Protein AF-A0AAP3EM53-F1 (afdb_monomer_lite)

Sequence (176 aa):
KQKIKAVEPVRSARSPELLLQYRKVMKTVIQGEARLARLGDANPNALKEHKLLQNAKAKKDSLSEWSRRIYEGARYLDKLGRNVVSAQRELRELQEQRNALNGIRGLFRGADKREIDARILEQKSVLETAEHERNEFRNKLQQAESEWDKENAAFKRTEGYKYVGDLDRYREREIL

pLDDT: mean 83.64, std 15.74, range [37.81, 98.12]

Radius of gyration: 31.47 Å; chains: 1; bounding box: 82×50×80 Å

Secondary structure (DSSP, 8-state):
---PPPPPP------HHHHHHHHHHHHHHHHHHHHHHHHHHH-HHHHHHHHHHHHHHHHHHHHHHHHHHHHHHHHHHHHHHHHHHHHHHHHHHHHHHHHHHHHSTTTS-HHHHHHHHHHHHHHHHHHHHHHHHHHHHHHHHHHHHHHHHHHHHHHHTSGGGGGHHHHHHHHHTT--

Foldseek 3Di:
DDDDDDDDPPPPCPDPVNVVVVVVVVVVVVVVVVVLVVCCVVPVVVSVLVVLQVVLVVLVVVLVVLVVVLVVLVVVLVVLVVQLVVLVVVLVVLVVVLVVVVVDPPDDDPVVNVVSVVVNVVSVVSNVVSVVVSVVSVVVSVVSVVVSVVSVVVSCPDPSVVCVVVVVVVVVVVVD

Structure (mmCIF, N/CA/C/O backbone):
data_AF-A0AAP3EM53-F1
#
_entry.id   AF-A0AAP3EM53-F1
#
loop_
_atom_site.group_PDB
_atom_site.id
_atom_site.type_symbol
_atom_site.label_atom_id
_atom_site.label_alt_id
_atom_site.label_comp_id
_atom_site.label_asym_id
_atom_site.label_entity_id
_atom_site.label_seq_id
_atom_site.pdbx_PDB_ins_code
_atom_site.Cartn_x
_atom_site.Cartn_y
_atom_site.Cartn_z
_atom_site.occupancy
_atom_site.B_iso_or_equiv
_atom_site.auth_seq_id
_atom_site.auth_comp_id
_atom_site.auth_asym_id
_atom_site.auth_atom_id
_atom_site.pdbx_PDB_model_num
ATOM 1 N N . LYS A 1 1 ? 52.070 -37.495 23.012 1.00 46.66 1 LYS A N 1
ATOM 2 C CA . LYS A 1 1 ? 51.927 -37.121 21.580 1.00 46.66 1 LYS A CA 1
ATOM 3 C C . LYS A 1 1 ? 50.454 -37.263 21.192 1.00 46.66 1 LYS A C 1
ATOM 5 O O . LYS A 1 1 ? 50.002 -38.382 20.993 1.00 46.66 1 LYS A O 1
ATOM 10 N N . GLN A 1 2 ? 49.687 -36.170 21.198 1.00 43.75 2 GLN A N 1
ATOM 11 C CA . GLN A 1 2 ? 48.284 -36.177 20.761 1.00 43.75 2 GLN A CA 1
ATOM 12 C C . GLN A 1 2 ? 48.233 -36.253 19.227 1.00 43.75 2 GLN A C 1
ATOM 14 O O . GLN A 1 2 ? 48.903 -35.478 18.548 1.00 43.75 2 GLN A O 1
ATOM 19 N N . LYS A 1 3 ? 47.482 -37.220 18.685 1.00 46.81 3 LYS A N 1
ATOM 20 C CA . LYS A 1 3 ? 47.214 -37.344 17.245 1.00 46.81 3 LYS A CA 1
ATOM 21 C C . LYS A 1 3 ? 46.155 -36.309 16.861 1.00 46.81 3 LYS A C 1
ATOM 23 O O . LYS A 1 3 ? 45.005 -36.434 17.273 1.00 46.81 3 LYS A O 1
ATOM 28 N N . ILE A 1 4 ? 46.543 -35.308 16.077 1.00 50.72 4 ILE A N 1
ATOM 29 C CA . ILE A 1 4 ? 45.610 -34.374 15.439 1.00 50.72 4 ILE A CA 1
ATOM 30 C C . ILE A 1 4 ? 44.822 -35.177 14.393 1.00 50.72 4 ILE A C 1
ATOM 32 O O . ILE A 1 4 ? 45.413 -35.726 13.462 1.00 50.72 4 ILE A O 1
ATOM 36 N N . LYS A 1 5 ? 43.501 -35.307 14.574 1.00 51.69 5 LYS A N 1
ATOM 37 C CA . LYS A 1 5 ? 42.604 -35.848 13.542 1.00 51.69 5 LYS A CA 1
ATOM 38 C C . LYS A 1 5 ? 42.607 -34.881 12.359 1.00 51.69 5 LYS A C 1
ATOM 40 O O . LYS A 1 5 ? 42.403 -33.685 12.550 1.00 51.69 5 LYS A O 1
ATOM 45 N N . ALA A 1 6 ? 42.840 -35.405 11.158 1.00 51.66 6 ALA A N 1
ATOM 46 C CA . ALA A 1 6 ? 42.697 -34.647 9.926 1.00 51.66 6 ALA A CA 1
ATOM 47 C C . ALA A 1 6 ? 41.258 -34.120 9.830 1.00 51.66 6 ALA A C 1
ATOM 49 O O . ALA A 1 6 ? 40.304 -34.895 9.866 1.00 51.66 6 ALA A O 1
ATOM 50 N N . VAL A 1 7 ? 41.120 -32.798 9.766 1.00 51.66 7 VAL A N 1
ATOM 51 C CA . VAL A 1 7 ? 39.855 -32.130 9.463 1.00 51.66 7 VAL A CA 1
ATOM 52 C C . VAL A 1 7 ? 39.563 -32.400 7.991 1.00 51.66 7 VAL A C 1
ATOM 54 O O . VAL A 1 7 ? 40.370 -32.050 7.129 1.00 51.66 7 VAL A O 1
ATOM 57 N N . GLU A 1 8 ? 38.445 -33.064 7.700 1.00 46.53 8 GLU A N 1
ATOM 58 C CA . GLU A 1 8 ? 37.975 -33.221 6.325 1.00 46.53 8 GLU A CA 1
ATOM 59 C C . GLU A 1 8 ? 37.761 -31.833 5.701 1.00 46.53 8 GLU A C 1
ATOM 61 O O . GLU A 1 8 ? 37.150 -30.963 6.332 1.00 46.53 8 GLU A O 1
ATOM 66 N N . PRO A 1 9 ? 38.245 -31.583 4.472 1.00 48.28 9 PRO A N 1
ATOM 67 C CA . PRO A 1 9 ? 37.950 -30.334 3.801 1.00 48.28 9 PRO A CA 1
ATOM 68 C C . PRO A 1 9 ? 36.446 -30.292 3.538 1.00 48.28 9 PRO A C 1
ATOM 70 O O . PRO A 1 9 ? 35.919 -31.120 2.793 1.00 48.28 9 PRO A O 1
ATOM 73 N N . VAL A 1 10 ? 35.762 -29.314 4.138 1.00 45.25 10 VAL A N 1
ATOM 74 C CA . VAL A 1 10 ? 34.378 -28.965 3.808 1.00 45.25 10 VAL A CA 1
ATOM 75 C C . VAL A 1 10 ? 34.348 -28.636 2.318 1.00 45.25 10 VAL A C 1
ATOM 77 O O . VAL A 1 10 ? 34.674 -27.527 1.890 1.00 45.25 10 VAL A O 1
ATOM 80 N N . ARG A 1 11 ? 34.003 -29.628 1.493 1.00 48.56 11 ARG A N 1
ATOM 81 C CA . ARG A 1 11 ? 33.701 -29.419 0.082 1.00 48.56 11 ARG A CA 1
ATOM 82 C C . ARG A 1 11 ? 32.441 -28.568 0.053 1.00 48.56 11 ARG A C 1
ATOM 84 O O . ARG A 1 11 ? 31.338 -29.080 0.206 1.00 48.56 11 ARG A O 1
ATOM 91 N N . SER A 1 12 ? 32.619 -27.262 -0.126 1.00 50.12 12 SER A N 1
ATOM 92 C CA . SER A 1 12 ? 31.573 -26.356 -0.592 1.00 50.12 12 SER A CA 1
ATOM 93 C C . SER A 1 12 ? 31.100 -26.867 -1.954 1.00 50.12 12 SER A C 1
ATOM 95 O O . SER A 1 12 ? 31.627 -26.512 -3.009 1.00 50.12 12 SER A O 1
ATOM 97 N N . ALA A 1 13 ? 30.158 -27.805 -1.924 1.00 50.97 13 ALA A N 1
ATOM 98 C CA . ALA A 1 13 ? 29.479 -28.313 -3.093 1.00 50.97 13 ALA A CA 1
ATOM 99 C C . ALA A 1 13 ? 28.520 -27.220 -3.573 1.00 50.97 13 ALA A C 1
ATOM 101 O O . ALA A 1 13 ? 27.323 -27.246 -3.299 1.00 50.97 13 ALA A O 1
ATOM 102 N N . ARG A 1 14 ? 29.044 -26.229 -4.306 1.00 56.22 14 ARG A N 1
ATOM 103 C CA . ARG A 1 14 ? 28.215 -25.529 -5.292 1.00 56.22 14 ARG A CA 1
ATOM 104 C C . ARG A 1 14 ? 27.641 -26.619 -6.192 1.00 56.22 14 ARG A C 1
ATOM 106 O O . ARG A 1 14 ? 28.423 -27.320 -6.834 1.00 56.22 14 ARG A O 1
ATOM 113 N N . SER A 1 15 ? 26.316 -26.798 -6.172 1.00 72.44 15 SER A N 1
ATOM 114 C CA . SER A 1 15 ? 25.637 -27.815 -6.983 1.00 72.44 15 SER A CA 1
ATOM 115 C C . SER A 1 15 ? 26.184 -27.741 -8.421 1.00 72.44 15 SER A C 1
ATOM 117 O O . SER A 1 15 ? 26.262 -26.642 -8.991 1.00 72.44 15 SER A O 1
ATOM 119 N N . PRO A 1 16 ? 26.640 -28.866 -9.003 1.00 77.38 16 PRO A N 1
ATOM 120 C CA . PRO A 1 16 ? 27.125 -28.900 -10.378 1.00 77.38 16 PRO A CA 1
ATOM 121 C C . PRO A 1 16 ? 26.123 -28.296 -11.372 1.00 77.38 16 PRO A C 1
ATOM 123 O O . PRO A 1 16 ? 26.544 -27.665 -12.343 1.00 77.38 16 PRO A O 1
ATOM 126 N N . GLU A 1 17 ? 24.814 -28.397 -11.100 1.00 76.69 17 GLU A N 1
ATOM 127 C CA . GLU A 1 17 ? 23.775 -27.750 -11.906 1.00 76.69 17 GLU A CA 1
ATOM 128 C C . GLU A 1 17 ? 23.847 -26.219 -11.850 1.00 76.69 17 GLU A C 1
ATOM 130 O O . GLU A 1 17 ? 23.772 -25.574 -12.897 1.00 76.69 17 GLU A O 1
ATOM 135 N N . LEU A 1 18 ? 24.052 -25.617 -10.672 1.00 76.19 18 LEU A N 1
ATOM 136 C CA . LEU A 1 18 ? 24.192 -24.159 -10.537 1.00 76.19 18 LEU A CA 1
ATOM 137 C C . LEU A 1 18 ? 25.418 -23.632 -11.290 1.00 76.19 18 LEU A C 1
ATOM 139 O O . LEU A 1 18 ? 25.354 -22.583 -11.930 1.00 76.19 18 LEU A O 1
ATOM 143 N N . LEU A 1 19 ? 26.529 -24.372 -11.264 1.00 79.94 19 LEU A N 1
ATOM 144 C CA . LEU A 1 19 ? 27.730 -24.020 -12.026 1.00 79.94 19 LEU A CA 1
ATOM 145 C C . LEU A 1 19 ? 27.507 -24.142 -13.538 1.00 79.94 19 LEU A C 1
ATOM 147 O O . LEU A 1 19 ? 28.005 -23.310 -14.300 1.00 79.94 19 LEU A O 1
ATOM 151 N N . LEU A 1 20 ? 26.753 -25.150 -13.982 1.00 83.50 20 LEU A N 1
ATOM 152 C CA . LEU A 1 20 ? 26.393 -25.318 -15.388 1.00 83.50 20 LEU A CA 1
ATOM 153 C C . LEU A 1 20 ? 25.466 -24.189 -15.865 1.00 83.50 20 LEU A C 1
ATOM 155 O O . LEU A 1 20 ? 25.702 -23.609 -16.928 1.00 83.50 20 LEU A O 1
ATOM 159 N N . GLN A 1 21 ? 24.455 -23.833 -15.064 1.00 79.25 21 GLN A N 1
ATOM 160 C CA . GLN A 1 21 ? 23.566 -22.705 -15.343 1.00 79.25 21 GLN A CA 1
ATOM 161 C C . GLN A 1 21 ? 24.339 -21.387 -15.385 1.00 79.25 21 GLN A C 1
ATOM 163 O O . GLN A 1 21 ? 24.211 -20.639 -16.353 1.00 79.25 21 GLN A O 1
ATOM 168 N N . TYR A 1 22 ? 25.220 -21.151 -14.412 1.00 76.69 22 TYR A N 1
ATOM 169 C CA . TYR A 1 22 ? 26.089 -19.978 -14.392 1.00 76.69 22 TYR A CA 1
ATOM 170 C C . TYR A 1 22 ? 26.972 -19.898 -15.645 1.00 76.69 22 TYR A C 1
ATOM 172 O O . TYR A 1 22 ? 27.010 -18.863 -16.306 1.00 76.69 22 TYR A O 1
ATOM 180 N N . ARG A 1 23 ? 27.626 -20.998 -16.048 1.00 83.56 23 ARG A N 1
ATOM 181 C CA . ARG A 1 23 ? 28.436 -21.044 -17.281 1.00 83.56 23 ARG A CA 1
ATOM 182 C C . ARG A 1 23 ? 27.611 -20.751 -18.533 1.00 83.56 23 ARG A C 1
ATOM 184 O O . ARG A 1 23 ? 28.088 -20.041 -19.419 1.00 83.56 23 ARG A O 1
ATOM 191 N N . LYS A 1 24 ? 26.386 -21.277 -18.614 1.00 87.19 24 LYS A N 1
ATOM 192 C CA . LYS A 1 24 ? 25.472 -21.024 -19.736 1.00 87.19 24 LYS A CA 1
ATOM 193 C C . LYS A 1 24 ? 25.102 -19.540 -19.815 1.00 87.19 24 LYS A C 1
ATOM 195 O O . LYS A 1 24 ? 25.234 -18.958 -20.889 1.00 87.19 24 LYS A O 1
ATOM 200 N N . VAL A 1 25 ? 24.740 -18.933 -18.682 1.00 81.38 25 VAL A N 1
ATOM 201 C CA . VAL A 1 25 ? 24.436 -17.496 -18.573 1.00 81.38 25 VAL A CA 1
ATOM 202 C C . VAL A 1 25 ? 25.650 -16.650 -18.959 1.00 81.38 25 VAL A C 1
ATOM 204 O O . VAL A 1 25 ? 25.541 -15.776 -19.816 1.00 81.38 25 VAL A O 1
ATOM 207 N N . MET A 1 26 ? 26.833 -16.954 -18.422 1.00 76.06 26 MET A N 1
ATOM 208 C CA . MET A 1 26 ? 28.059 -16.215 -18.743 1.00 76.06 26 MET A CA 1
ATOM 209 C C . MET A 1 26 ? 28.401 -16.277 -20.233 1.00 76.06 26 MET A C 1
ATOM 211 O O . MET A 1 26 ? 28.724 -15.255 -20.833 1.00 76.06 26 MET A O 1
ATOM 215 N N . LYS A 1 27 ? 28.266 -17.448 -20.869 1.00 83.19 27 LYS A N 1
ATOM 216 C CA . LYS A 1 27 ? 28.496 -17.582 -22.314 1.00 83.19 27 LYS A CA 1
ATOM 217 C C . LYS A 1 27 ? 27.522 -16.721 -23.122 1.00 83.19 27 LYS A C 1
ATOM 219 O O . LYS A 1 27 ? 27.945 -16.083 -24.082 1.00 83.19 27 LYS A O 1
ATOM 224 N N . THR A 1 28 ? 26.246 -16.672 -22.731 1.00 80.19 28 THR A N 1
ATOM 225 C CA . THR A 1 28 ? 25.253 -15.815 -23.399 1.00 80.19 28 THR A CA 1
ATOM 226 C C . THR A 1 28 ? 25.517 -14.325 -23.191 1.00 80.19 28 THR A C 1
ATOM 228 O O . THR A 1 28 ? 25.361 -13.561 -24.140 1.00 80.19 28 THR A O 1
ATOM 231 N N . VAL A 1 29 ? 25.981 -13.918 -22.003 1.00 75.75 29 VAL A N 1
ATOM 232 C CA . VAL A 1 29 ? 26.358 -12.526 -21.707 1.00 75.75 29 VAL A CA 1
ATOM 233 C C . VAL A 1 29 ? 27.534 -12.099 -22.584 1.00 75.75 29 VAL A C 1
ATOM 235 O O . VAL A 1 29 ? 27.405 -11.140 -23.336 1.00 75.75 29 VAL A O 1
ATOM 238 N N . ILE A 1 30 ? 28.620 -12.878 -22.596 1.00 76.81 30 ILE A N 1
ATOM 239 C CA . ILE A 1 30 ? 29.823 -12.589 -23.397 1.00 76.81 30 ILE A CA 1
ATOM 240 C C . ILE A 1 30 ? 29.488 -12.514 -24.895 1.00 76.81 30 ILE A C 1
ATOM 242 O O . ILE A 1 30 ? 29.959 -11.631 -25.611 1.00 76.81 30 ILE A O 1
ATOM 246 N N . GLN A 1 31 ? 28.649 -13.427 -25.396 1.00 78.25 31 GLN A N 1
ATOM 247 C CA . GLN A 1 31 ? 28.209 -13.402 -26.794 1.00 78.25 31 GLN A CA 1
ATOM 248 C C . GLN A 1 31 ? 27.336 -12.181 -27.113 1.00 78.25 31 GLN A C 1
ATOM 250 O O . GLN A 1 31 ? 27.435 -11.634 -28.213 1.00 78.25 31 GLN A O 1
ATOM 255 N N . GLY A 1 32 ? 26.495 -11.750 -26.171 1.00 77.06 32 GLY A N 1
ATOM 256 C CA . GLY A 1 32 ? 25.714 -10.521 -26.280 1.00 77.06 32 GLY A CA 1
ATOM 257 C C . GLY A 1 32 ? 26.601 -9.278 -26.325 1.00 77.06 32 GLY A C 1
ATOM 258 O O . GLY A 1 32 ? 26.452 -8.460 -27.228 1.00 77.06 32 GLY A O 1
ATOM 259 N N . GLU A 1 33 ? 27.576 -9.176 -25.422 1.00 78.62 33 GLU A N 1
ATOM 260 C CA . GLU A 1 33 ? 28.543 -8.071 -25.371 1.00 78.62 33 GLU A CA 1
ATOM 261 C C . GLU A 1 33 ? 29.371 -7.974 -26.656 1.00 78.62 33 GLU A C 1
ATOM 263 O O . GLU A 1 33 ? 29.482 -6.898 -27.241 1.00 78.62 33 GLU A O 1
ATOM 268 N N . ALA A 1 34 ? 29.867 -9.105 -27.169 1.00 77.25 34 ALA A N 1
ATOM 269 C CA . ALA A 1 34 ? 30.603 -9.140 -28.431 1.00 77.25 34 ALA A CA 1
ATOM 270 C C . ALA A 1 34 ? 29.738 -8.719 -29.634 1.00 77.25 34 ALA A C 1
ATOM 272 O O . ALA A 1 34 ? 30.232 -8.071 -30.558 1.00 77.25 34 ALA A O 1
ATOM 273 N N . ARG A 1 35 ? 28.441 -9.063 -29.641 1.00 74.62 35 ARG A N 1
ATOM 274 C CA . ARG A 1 35 ? 27.493 -8.599 -30.669 1.00 74.62 35 ARG A CA 1
ATOM 275 C C . ARG A 1 35 ? 27.240 -7.098 -30.569 1.00 74.62 35 ARG A C 1
ATOM 277 O O . ARG A 1 35 ? 27.197 -6.438 -31.601 1.00 74.62 35 ARG A O 1
ATOM 284 N N . LEU A 1 36 ? 27.110 -6.561 -29.357 1.00 75.75 36 LEU A N 1
ATOM 285 C CA . LEU A 1 36 ? 26.924 -5.126 -29.131 1.00 75.75 36 LEU A CA 1
ATOM 286 C C . LEU A 1 36 ? 28.156 -4.312 -29.522 1.00 75.75 36 LEU A C 1
ATOM 288 O O . LEU A 1 36 ? 27.997 -3.254 -30.121 1.00 75.75 36 LEU A O 1
ATOM 292 N N . ALA A 1 37 ? 29.361 -4.812 -29.242 1.00 73.06 37 ALA A N 1
ATOM 293 C CA . ALA A 1 37 ? 30.604 -4.182 -29.680 1.00 73.06 37 ALA A CA 1
ATOM 294 C C . ALA A 1 37 ? 30.667 -4.091 -31.214 1.00 73.06 37 ALA A C 1
ATOM 296 O O . ALA A 1 37 ? 30.804 -3.001 -31.756 1.00 73.06 37 ALA A O 1
ATOM 297 N N . ARG A 1 38 ? 30.407 -5.205 -31.917 1.00 74.81 38 ARG A N 1
ATOM 298 C CA . ARG A 1 38 ? 30.355 -5.229 -33.393 1.00 74.81 38 ARG A CA 1
ATOM 299 C C . ARG A 1 38 ? 29.272 -4.318 -33.970 1.00 74.81 38 ARG A C 1
ATOM 301 O O . ARG A 1 38 ? 29.485 -3.70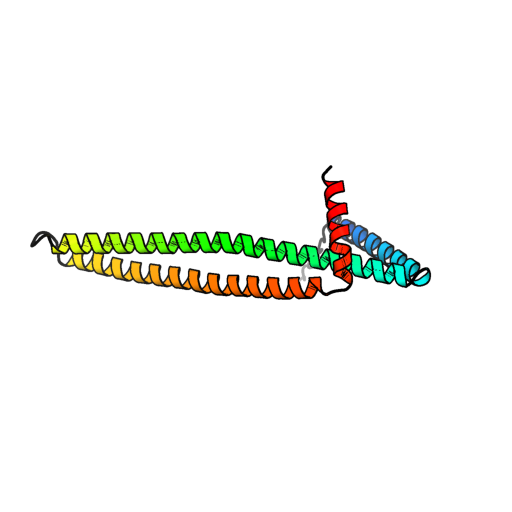0 -35.006 1.00 74.81 38 ARG A O 1
ATOM 308 N N . LEU A 1 39 ? 28.110 -4.243 -33.318 1.00 73.88 39 LEU A N 1
ATOM 309 C CA . LEU A 1 39 ? 27.037 -3.328 -33.706 1.00 73.88 39 LEU A CA 1
ATOM 310 C C . LEU A 1 39 ? 27.469 -1.865 -33.521 1.00 73.88 39 LEU A C 1
ATOM 312 O O . LEU A 1 39 ? 27.153 -1.038 -34.364 1.00 73.88 39 LEU A O 1
ATOM 316 N N . GLY A 1 40 ? 28.203 -1.559 -32.448 1.00 73.31 40 GLY A N 1
ATOM 317 C CA . GLY A 1 40 ? 28.774 -0.236 -32.194 1.00 73.31 40 GLY A CA 1
ATOM 318 C C . GLY A 1 40 ? 29.805 0.181 -33.232 1.00 73.31 40 GLY A C 1
ATOM 319 O O . GLY A 1 40 ? 29.730 1.304 -33.721 1.00 73.31 40 GLY A O 1
ATOM 320 N N . ASP A 1 41 ? 30.704 -0.732 -33.599 1.00 76.25 41 ASP A N 1
ATOM 321 C CA . ASP A 1 41 ? 31.737 -0.489 -34.610 1.00 76.25 41 ASP A CA 1
ATOM 322 C C . ASP A 1 41 ? 31.129 -0.299 -36.010 1.00 76.25 41 ASP A C 1
ATOM 324 O O . ASP A 1 41 ? 31.583 0.543 -36.781 1.00 76.25 41 ASP A O 1
ATOM 328 N N . ALA A 1 42 ? 30.078 -1.061 -36.341 1.00 76.38 42 ALA A N 1
ATOM 329 C CA . ALA A 1 42 ? 29.420 -1.006 -37.646 1.00 76.38 42 ALA A CA 1
ATOM 330 C C . ALA A 1 42 ? 28.391 0.133 -37.771 1.00 76.38 42 ALA A C 1
ATOM 332 O O . ALA A 1 42 ? 28.219 0.695 -38.852 1.00 76.38 42 ALA A O 1
ATOM 333 N N . ASN A 1 43 ? 27.665 0.447 -36.693 1.00 84.50 43 ASN A N 1
ATOM 334 C CA . ASN A 1 43 ? 26.639 1.486 -36.664 1.00 84.50 43 ASN A CA 1
ATOM 335 C C . ASN A 1 43 ? 26.405 2.007 -35.224 1.00 84.50 43 ASN A C 1
ATOM 337 O O . ASN A 1 43 ? 25.547 1.492 -34.493 1.00 84.50 43 ASN A O 1
ATOM 341 N N . PRO A 1 44 ? 27.100 3.088 -34.826 1.00 82.94 44 PRO A N 1
ATOM 342 C CA . PRO A 1 44 ? 26.965 3.689 -33.499 1.00 82.94 44 PRO A CA 1
ATOM 343 C C . PRO A 1 44 ? 25.529 4.101 -33.145 1.00 82.94 44 PRO A C 1
ATOM 345 O O . PRO A 1 44 ? 25.122 3.996 -31.984 1.00 82.94 44 PRO A O 1
ATOM 348 N N . ASN A 1 45 ? 24.735 4.522 -34.138 1.00 83.94 45 ASN A N 1
ATOM 349 C CA . ASN A 1 45 ? 23.339 4.908 -33.934 1.00 83.94 45 ASN A CA 1
ATOM 350 C C . ASN A 1 45 ? 22.472 3.690 -33.600 1.00 83.94 45 ASN A C 1
ATOM 352 O O . ASN A 1 45 ? 21.717 3.740 -32.635 1.00 83.94 45 ASN A O 1
ATOM 356 N N . ALA A 1 46 ? 22.643 2.568 -34.306 1.00 80.06 46 ALA A N 1
ATOM 357 C CA . ALA A 1 46 ? 21.923 1.330 -33.996 1.00 80.06 46 ALA A CA 1
ATOM 358 C C . 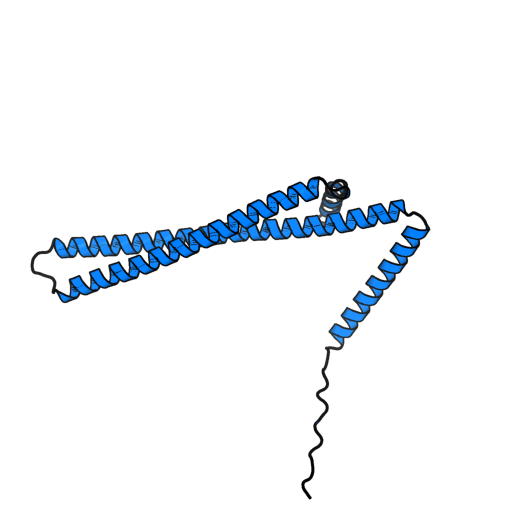ALA A 1 46 ? 22.259 0.803 -32.589 1.00 80.06 46 ALA A C 1
ATOM 360 O O . ALA A 1 46 ? 21.372 0.343 -31.868 1.00 80.06 46 ALA A O 1
ATOM 361 N N . LEU A 1 47 ? 23.520 0.919 -32.151 1.00 82.31 47 LEU A N 1
ATOM 362 C CA . LEU A 1 47 ? 23.896 0.587 -30.773 1.00 82.31 47 LEU A CA 1
ATOM 363 C C . LEU A 1 47 ? 23.255 1.535 -29.752 1.00 82.31 47 LEU A C 1
ATOM 365 O O . LEU A 1 47 ? 22.794 1.075 -28.703 1.00 82.31 47 LEU A O 1
ATOM 369 N N . LYS A 1 48 ? 23.202 2.842 -30.045 1.00 85.94 48 LYS A N 1
ATOM 370 C CA . LYS A 1 48 ? 22.508 3.825 -29.200 1.00 85.94 48 LYS A CA 1
ATOM 371 C C . LYS A 1 48 ? 21.023 3.471 -29.065 1.00 85.94 48 LYS A C 1
ATOM 373 O O . LYS A 1 48 ? 20.517 3.408 -27.947 1.00 85.94 48 LYS A O 1
ATOM 378 N N . GLU A 1 49 ? 20.340 3.192 -30.172 1.00 86.50 49 GLU A N 1
ATOM 379 C CA . GLU A 1 49 ? 18.919 2.826 -30.181 1.00 86.50 49 GLU A CA 1
ATOM 380 C C . GLU A 1 49 ? 18.650 1.516 -29.439 1.00 86.50 49 GLU A C 1
ATOM 382 O O . GLU A 1 49 ? 17.748 1.461 -28.604 1.00 86.50 49 GLU A O 1
ATOM 387 N N . HIS A 1 50 ? 19.481 0.492 -29.647 1.00 84.25 50 HIS A N 1
ATOM 388 C CA . HIS A 1 50 ? 19.363 -0.777 -28.932 1.00 84.25 50 HIS A CA 1
ATOM 389 C C . HIS A 1 50 ? 19.514 -0.602 -27.411 1.00 84.25 50 HIS A C 1
ATOM 391 O O . HIS A 1 50 ? 18.735 -1.163 -26.637 1.00 84.25 50 HIS A O 1
ATOM 397 N N . LYS A 1 51 ? 20.483 0.206 -26.959 1.00 86.38 51 LYS A N 1
ATOM 398 C CA . LYS A 1 51 ? 20.645 0.530 -25.530 1.00 86.38 51 LYS A CA 1
ATOM 399 C C . LYS A 1 51 ? 19.436 1.289 -24.979 1.00 86.38 51 LYS A C 1
ATOM 401 O O . LYS A 1 51 ? 18.978 0.982 -23.881 1.00 86.38 51 LYS A O 1
ATOM 406 N N . LEU A 1 52 ? 18.896 2.248 -25.734 1.00 88.31 52 LEU A N 1
ATOM 407 C CA . LEU A 1 52 ? 17.690 2.981 -25.340 1.00 88.31 52 LEU A CA 1
ATOM 408 C C . LEU A 1 52 ? 16.472 2.054 -25.214 1.00 88.31 52 LEU A C 1
ATOM 410 O O . LEU A 1 52 ? 15.747 2.163 -24.230 1.00 88.31 52 LEU A O 1
ATOM 414 N N . LEU A 1 53 ? 16.284 1.116 -26.147 1.00 87.75 53 LEU A N 1
ATOM 415 C CA . LEU A 1 53 ? 15.223 0.106 -26.099 1.00 87.75 53 LEU A CA 1
ATOM 416 C C . LEU A 1 53 ? 15.357 -0.803 -24.867 1.00 87.75 53 LEU A C 1
ATOM 418 O O . LEU A 1 53 ? 14.376 -1.025 -24.158 1.00 87.75 53 LEU A O 1
ATOM 422 N N . GLN A 1 54 ? 16.562 -1.309 -24.582 1.00 86.62 54 GLN A N 1
ATOM 423 C CA . GLN A 1 54 ? 16.806 -2.149 -23.404 1.00 86.62 54 GLN A CA 1
ATOM 424 C C . GLN A 1 54 ? 16.530 -1.398 -22.098 1.00 86.62 54 GLN A C 1
ATOM 426 O O . GLN A 1 54 ? 15.845 -1.923 -21.219 1.00 86.62 54 GLN A O 1
ATOM 431 N N . ASN A 1 55 ? 17.008 -0.157 -21.992 1.00 90.25 55 ASN A N 1
ATOM 432 C CA . ASN A 1 55 ? 16.766 0.686 -20.825 1.00 90.25 55 ASN A CA 1
ATOM 433 C C . ASN A 1 55 ? 15.275 1.010 -20.664 1.00 90.25 55 ASN A C 1
ATOM 435 O O . ASN A 1 55 ? 14.757 0.959 -19.549 1.00 90.25 55 ASN A O 1
ATOM 439 N N . ALA A 1 56 ? 14.573 1.297 -21.765 1.00 89.75 56 ALA A N 1
ATOM 440 C CA . ALA A 1 56 ? 13.136 1.544 -21.756 1.00 89.75 56 ALA A CA 1
ATOM 441 C C . ALA A 1 56 ? 12.349 0.308 -21.308 1.00 89.75 56 ALA A C 1
ATOM 443 O O . ALA A 1 56 ? 11.441 0.435 -20.488 1.00 89.75 56 ALA A O 1
ATOM 444 N N . LYS A 1 57 ? 12.732 -0.887 -21.777 1.00 90.50 57 LYS A N 1
ATOM 445 C CA . LYS A 1 57 ? 12.137 -2.154 -21.337 1.00 90.50 57 LYS A CA 1
ATOM 446 C C . LYS A 1 57 ? 12.332 -2.369 -19.838 1.00 90.50 57 LYS A C 1
ATOM 448 O O . LYS A 1 57 ? 11.352 -2.542 -19.123 1.00 90.50 57 LYS A O 1
ATOM 453 N N . ALA A 1 58 ? 13.570 -2.270 -19.354 1.00 89.94 58 ALA A N 1
ATOM 454 C CA . ALA A 1 58 ? 13.879 -2.452 -17.937 1.00 89.94 58 ALA A CA 1
ATOM 455 C C . ALA A 1 58 ? 13.129 -1.446 -17.044 1.00 89.94 58 ALA A C 1
ATOM 457 O O . ALA A 1 58 ? 12.566 -1.823 -16.016 1.00 89.94 58 ALA A O 1
ATOM 458 N N . LYS A 1 59 ? 13.072 -0.169 -17.449 1.00 92.69 59 LYS A N 1
ATOM 459 C CA . LYS A 1 59 ? 12.327 0.866 -16.718 1.00 92.69 59 LYS A CA 1
ATOM 460 C C . LYS A 1 59 ? 10.821 0.620 -16.727 1.00 92.69 59 LYS A C 1
ATOM 462 O O . LYS A 1 59 ? 10.193 0.750 -15.680 1.00 92.69 59 LYS A O 1
ATOM 467 N N . LYS A 1 60 ? 10.247 0.218 -17.861 1.00 92.12 60 LYS A N 1
ATOM 468 C CA . LYS A 1 60 ? 8.827 -0.136 -17.970 1.00 92.12 60 LYS A CA 1
ATOM 469 C C . LYS A 1 60 ? 8.464 -1.325 -17.081 1.00 92.12 60 LYS A C 1
ATOM 471 O O . LYS A 1 60 ? 7.456 -1.262 -16.380 1.00 92.12 60 LYS A O 1
ATOM 476 N N . ASP A 1 61 ? 9.278 -2.378 -17.085 1.00 91.81 61 ASP A N 1
ATOM 477 C CA . ASP A 1 61 ? 9.058 -3.562 -16.249 1.00 91.81 61 ASP A CA 1
ATOM 478 C C . ASP A 1 61 ? 9.136 -3.193 -14.759 1.00 91.81 61 ASP A C 1
ATOM 480 O O . ASP A 1 61 ? 8.237 -3.533 -13.991 1.00 91.81 61 ASP A O 1
ATOM 484 N N . SER A 1 62 ? 10.137 -2.394 -14.372 1.00 93.44 62 SER A N 1
ATOM 485 C CA . SER A 1 62 ? 10.290 -1.890 -13.002 1.00 93.44 62 SER A CA 1
ATOM 486 C C . SER A 1 62 ? 9.096 -1.039 -12.541 1.00 93.44 62 SER A C 1
ATOM 488 O O . SER A 1 62 ? 8.558 -1.270 -11.458 1.00 93.44 62 SER A O 1
ATOM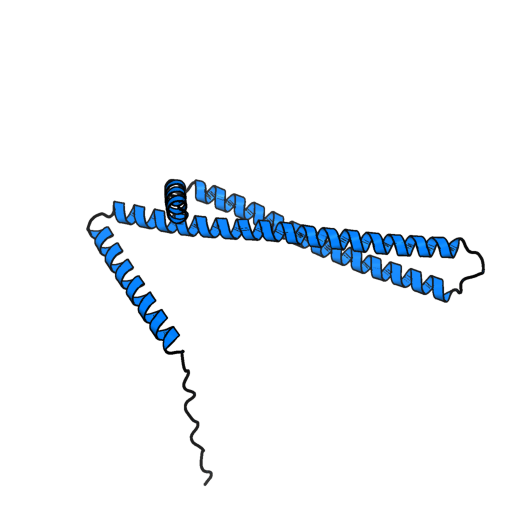 490 N N . LEU A 1 63 ? 8.630 -0.097 -13.371 1.00 94.50 63 LEU A N 1
ATOM 491 C CA . LEU A 1 63 ? 7.445 0.715 -13.075 1.00 94.50 63 LEU A CA 1
ATOM 492 C C . LEU A 1 63 ? 6.168 -0.132 -13.010 1.00 94.50 63 LEU A C 1
ATOM 494 O O . LEU A 1 63 ? 5.293 0.147 -12.192 1.00 94.50 63 LEU A O 1
ATOM 498 N N . SER A 1 64 ? 6.057 -1.170 -13.840 1.00 92.88 64 SER A N 1
ATOM 499 C CA . SER A 1 64 ? 4.903 -2.077 -13.832 1.00 92.88 64 SER A CA 1
ATOM 500 C C . SER A 1 64 ? 4.861 -2.915 -12.555 1.00 92.88 64 SER A C 1
ATOM 502 O O . SER A 1 64 ? 3.802 -3.063 -11.946 1.00 92.88 64 SER A O 1
ATOM 504 N N . GLU A 1 65 ? 6.009 -3.430 -12.111 1.00 95.19 65 GLU A N 1
ATOM 505 C CA . GLU A 1 65 ? 6.115 -4.157 -10.846 1.00 95.19 65 GLU A CA 1
ATOM 506 C C . GLU A 1 65 ? 5.796 -3.250 -9.653 1.00 95.19 65 GLU A C 1
ATOM 508 O O . GLU A 1 65 ? 5.042 -3.638 -8.761 1.00 95.19 65 GLU A O 1
ATOM 513 N N . TRP A 1 66 ? 6.311 -2.019 -9.650 1.00 97.06 66 TRP A N 1
ATOM 514 C CA . TRP A 1 66 ? 5.998 -1.054 -8.601 1.00 97.06 66 TRP A CA 1
ATOM 515 C C . TRP A 1 66 ? 4.498 -0.726 -8.568 1.00 97.06 66 TRP A C 1
ATOM 517 O O . TRP A 1 66 ? 3.880 -0.815 -7.507 1.00 97.06 66 TRP A O 1
ATOM 527 N N . SER A 1 67 ? 3.877 -0.467 -9.723 1.00 95.19 67 SER A N 1
ATOM 528 C CA . SER A 1 67 ? 2.425 -0.263 -9.817 1.00 95.19 67 SER A CA 1
ATOM 529 C C . SER A 1 67 ? 1.651 -1.461 -9.257 1.00 95.19 67 SER A C 1
ATOM 531 O O . SER A 1 67 ? 0.742 -1.293 -8.446 1.00 95.19 67 SER A O 1
ATOM 533 N N . ARG A 1 68 ? 2.060 -2.692 -9.595 1.00 96.25 68 ARG A N 1
ATOM 534 C CA . ARG A 1 68 ? 1.463 -3.911 -9.032 1.00 96.25 68 ARG A CA 1
ATOM 535 C C . ARG A 1 68 ? 1.563 -3.947 -7.501 1.00 96.25 68 ARG A C 1
ATOM 537 O O . ARG A 1 68 ? 0.572 -4.266 -6.847 1.00 96.25 68 ARG A O 1
ATOM 544 N N . ARG A 1 69 ? 2.720 -3.610 -6.923 1.00 95.00 69 ARG A N 1
ATOM 545 C CA . ARG A 1 69 ? 2.902 -3.566 -5.459 1.00 95.00 69 ARG A CA 1
ATOM 546 C C . ARG A 1 69 ? 2.018 -2.507 -4.798 1.00 95.00 69 ARG A C 1
ATOM 548 O O . ARG A 1 69 ? 1.494 -2.762 -3.720 1.00 95.00 69 ARG A O 1
ATOM 555 N N . ILE A 1 70 ? 1.805 -1.360 -5.446 1.00 96.12 70 ILE A N 1
ATOM 556 C CA . ILE A 1 70 ? 0.848 -0.339 -4.989 1.00 96.12 70 ILE A CA 1
ATOM 557 C C . ILE A 1 70 ? -0.576 -0.916 -4.965 1.00 96.12 70 ILE A C 1
ATOM 559 O O . ILE A 1 70 ? -1.261 -0.808 -3.950 1.00 96.12 70 ILE A O 1
ATOM 563 N N . TYR A 1 71 ? -1.002 -1.613 -6.026 1.00 95.12 71 TYR A N 1
ATOM 564 C CA . TYR A 1 71 ? -2.314 -2.276 -6.061 1.00 95.12 71 TYR A CA 1
ATOM 565 C C . TYR A 1 71 ? -2.481 -3.338 -4.963 1.00 95.12 71 TYR A C 1
ATOM 567 O O . TYR A 1 71 ? -3.538 -3.428 -4.335 1.00 95.12 71 TYR A O 1
ATOM 575 N N . GLU A 1 72 ? -1.454 -4.150 -4.710 1.00 95.25 72 GLU A N 1
ATOM 576 C CA . GLU A 1 72 ? -1.447 -5.107 -3.597 1.00 95.25 72 GLU A CA 1
ATOM 577 C C . GLU A 1 72 ? -1.502 -4.387 -2.240 1.00 95.25 72 GLU A C 1
ATOM 579 O O . GLU A 1 72 ? -2.258 -4.792 -1.354 1.00 95.25 72 GLU A O 1
ATOM 584 N N . GLY A 1 73 ? -0.779 -3.272 -2.107 1.00 96.88 73 GLY A N 1
ATOM 585 C CA . GLY A 1 73 ? -0.827 -2.389 -0.947 1.00 96.88 73 GLY A CA 1
ATOM 586 C C . GLY A 1 73 ? -2.230 -1.840 -0.687 1.00 96.88 73 GLY A C 1
ATOM 587 O O . GLY A 1 73 ? -2.708 -1.909 0.441 1.00 96.88 73 GLY A O 1
ATOM 588 N N . ALA A 1 74 ? -2.950 -1.394 -1.717 1.00 96.69 74 ALA A N 1
ATOM 589 C CA . ALA A 1 74 ? -4.327 -0.919 -1.578 1.00 96.69 74 ALA A CA 1
ATOM 590 C C . ALA A 1 74 ? -5.272 -2.008 -1.032 1.00 96.69 74 ALA A C 1
ATOM 592 O O . ALA A 1 74 ? -6.107 -1.735 -0.168 1.00 96.69 74 ALA A O 1
ATOM 593 N N . ARG A 1 75 ? -5.099 -3.269 -1.459 1.00 96.50 75 ARG A N 1
ATOM 594 C CA . ARG A 1 75 ? -5.852 -4.408 -0.898 1.00 96.50 75 ARG A CA 1
ATOM 595 C C . ARG A 1 75 ? -5.506 -4.670 0.565 1.00 96.50 75 ARG A C 1
ATOM 597 O O . ARG A 1 75 ? -6.382 -5.028 1.350 1.00 96.50 75 ARG A O 1
ATOM 604 N N . TYR A 1 76 ? -4.242 -4.506 0.942 1.00 97.00 76 TYR A N 1
ATOM 605 C CA . TYR A 1 76 ? -3.831 -4.635 2.336 1.00 97.00 76 TYR A CA 1
ATOM 606 C C . TYR A 1 76 ? -4.407 -3.509 3.206 1.00 97.00 76 TYR A C 1
ATOM 608 O O . TYR A 1 76 ? -4.914 -3.777 4.294 1.00 97.00 76 TYR A O 1
ATOM 616 N N . LEU A 1 77 ? -4.424 -2.271 2.704 1.00 97.44 77 LEU A N 1
ATOM 617 C CA . LEU A 1 77 ? -5.051 -1.139 3.388 1.00 97.44 77 LEU A CA 1
ATOM 618 C C . LEU A 1 77 ? -6.551 -1.372 3.628 1.00 97.44 77 LEU A C 1
ATOM 620 O O . LEU A 1 77 ? -7.058 -1.034 4.697 1.00 97.44 77 LEU A O 1
ATOM 624 N N . ASP A 1 78 ? -7.253 -1.990 2.675 1.00 97.06 78 ASP A N 1
ATOM 625 C CA . ASP A 1 78 ? -8.650 -2.399 2.851 1.00 97.06 78 ASP A CA 1
ATOM 626 C C . ASP A 1 78 ? -8.819 -3.437 3.977 1.00 97.06 78 ASP A C 1
ATOM 628 O O . ASP A 1 78 ? -9.719 -3.320 4.811 1.00 97.06 78 ASP A O 1
ATOM 632 N N . LYS A 1 79 ? -7.907 -4.415 4.078 1.00 97.00 79 LYS A N 1
ATOM 633 C CA . LYS A 1 79 ? -7.884 -5.368 5.201 1.00 97.00 79 LYS A CA 1
ATOM 634 C C . LYS A 1 79 ? -7.691 -4.656 6.546 1.00 97.00 79 LYS A C 1
ATOM 636 O O . LYS A 1 79 ? -8.416 -4.956 7.490 1.00 97.00 79 LYS A O 1
ATOM 641 N N . LEU A 1 80 ? -6.765 -3.698 6.633 1.00 96.88 80 LEU A N 1
ATOM 642 C CA . LEU A 1 80 ? -6.575 -2.892 7.848 1.00 96.88 80 LEU A CA 1
ATOM 643 C C . LEU A 1 80 ? -7.828 -2.070 8.183 1.00 96.88 80 LEU A C 1
ATOM 645 O O . LEU A 1 80 ? -8.222 -1.989 9.343 1.00 96.88 80 LEU A O 1
ATOM 649 N N . GLY A 1 81 ? -8.502 -1.519 7.169 1.00 97.25 81 GLY A N 1
ATOM 650 C CA . GLY A 1 81 ? -9.788 -0.840 7.341 1.00 97.25 81 GLY A CA 1
ATOM 651 C C . GLY A 1 81 ? -10.856 -1.750 7.952 1.00 97.25 81 GLY A C 1
ATOM 652 O O . GLY A 1 81 ? -11.559 -1.339 8.873 1.00 97.25 81 GLY A O 1
ATOM 653 N N . ARG A 1 82 ? -10.935 -3.010 7.507 1.00 97.31 82 ARG A N 1
ATOM 654 C CA . ARG A 1 82 ? -11.842 -4.009 8.093 1.00 97.31 82 ARG A CA 1
ATOM 655 C C . ARG A 1 82 ? -11.505 -4.328 9.549 1.00 97.31 82 ARG A C 1
ATOM 657 O O . ARG A 1 82 ? -12.427 -4.440 10.349 1.00 97.31 82 ARG A 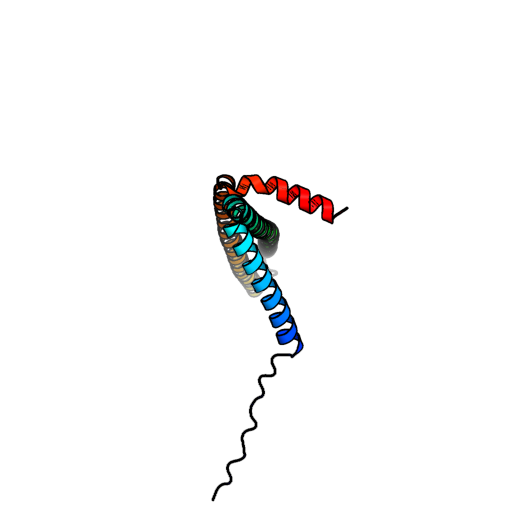O 1
ATOM 664 N N . ASN A 1 83 ? -10.223 -4.407 9.910 1.00 96.00 83 ASN A N 1
ATOM 665 C CA . ASN A 1 83 ? -9.808 -4.618 11.302 1.00 96.00 83 ASN A CA 1
ATOM 666 C C . ASN A 1 83 ? -10.266 -3.472 12.216 1.00 96.00 83 ASN A C 1
ATOM 668 O O . ASN A 1 83 ? -10.805 -3.731 13.289 1.00 96.00 83 ASN A O 1
ATOM 672 N N . VAL A 1 84 ? -10.112 -2.220 11.770 1.00 97.81 84 VAL A N 1
ATOM 673 C CA . VAL A 1 84 ? -10.602 -1.041 12.505 1.00 97.81 84 VAL A CA 1
ATOM 674 C C . VAL A 1 84 ? -12.115 -1.124 12.714 1.00 97.81 84 VAL A C 1
ATOM 676 O O . VAL A 1 84 ? -12.587 -0.965 13.836 1.00 97.81 84 VAL A O 1
ATOM 679 N N . VAL A 1 85 ? -12.881 -1.435 11.663 1.00 97.81 85 VAL A N 1
ATOM 680 C CA . VAL A 1 85 ? -14.346 -1.569 11.759 1.00 97.81 85 VAL A CA 1
ATOM 681 C C . VAL A 1 85 ? -14.750 -2.676 12.738 1.00 97.81 85 VAL A C 1
ATOM 683 O O . VAL A 1 85 ? -15.661 -2.474 13.542 1.00 97.81 85 VAL A O 1
ATOM 686 N N . SER A 1 86 ? -14.071 -3.826 12.713 1.00 95.81 86 SER A N 1
ATOM 687 C CA . SER A 1 86 ? -14.314 -4.910 13.673 1.00 95.81 86 SER A CA 1
ATOM 688 C C . SER A 1 86 ? -14.024 -4.471 15.109 1.00 95.81 86 SER A C 1
ATOM 690 O O . SER A 1 86 ? -14.877 -4.640 15.977 1.00 95.81 86 SER A O 1
ATOM 692 N N . ALA A 1 87 ? -12.881 -3.822 15.353 1.00 95.50 87 ALA A N 1
ATOM 693 C CA . ALA A 1 87 ? -12.515 -3.342 16.684 1.00 95.50 87 ALA A CA 1
ATOM 694 C C . ALA A 1 87 ? -13.499 -2.282 17.216 1.00 95.50 87 ALA A C 1
ATOM 696 O O . ALA A 1 87 ? -13.857 -2.309 18.396 1.00 95.50 87 ALA A O 1
ATOM 697 N N . GLN A 1 88 ? -13.988 -1.387 16.347 1.00 97.62 88 GLN A N 1
ATOM 698 C CA . GLN A 1 88 ? -15.035 -0.411 16.677 1.00 97.62 88 GLN A CA 1
ATOM 699 C C . GLN A 1 88 ? -16.359 -1.088 17.045 1.00 97.62 88 GLN A C 1
ATOM 701 O O . GLN A 1 88 ? -17.036 -0.651 17.979 1.00 97.62 88 GLN A O 1
ATOM 706 N N . ARG A 1 89 ? -16.736 -2.151 16.324 1.00 97.69 89 ARG A N 1
ATOM 707 C CA . ARG A 1 89 ? -17.954 -2.918 16.604 1.00 97.69 89 ARG A CA 1
ATOM 708 C C . ARG A 1 89 ? -17.885 -3.590 17.972 1.00 97.69 89 ARG A C 1
ATOM 710 O O . ARG A 1 89 ? -18.794 -3.401 18.771 1.00 97.69 89 ARG A O 1
ATOM 717 N N . GLU A 1 90 ? -16.798 -4.299 18.255 1.00 96.38 90 GLU A N 1
ATOM 718 C CA . GLU A 1 90 ? -16.576 -4.960 19.547 1.00 96.38 90 GLU A CA 1
ATOM 719 C C . GLU A 1 90 ? -16.587 -3.951 20.705 1.00 96.38 90 GLU A C 1
ATOM 721 O O . GLU A 1 90 ? -17.212 -4.186 21.740 1.00 96.38 90 GLU A O 1
ATOM 726 N N . LEU A 1 91 ? -15.969 -2.777 20.516 1.00 97.06 91 LEU A N 1
ATOM 727 C CA . LEU A 1 91 ? -16.005 -1.706 21.511 1.00 97.06 91 LEU A CA 1
ATOM 728 C C . LEU A 1 91 ? -17.436 -1.211 21.765 1.00 97.06 91 LEU A C 1
ATOM 730 O O . LEU A 1 91 ? -17.807 -0.984 22.918 1.00 97.06 91 LEU A O 1
ATOM 734 N N . ARG A 1 92 ? -18.244 -1.051 20.709 1.00 97.00 92 ARG A N 1
ATOM 735 C CA . ARG A 1 92 ? -19.654 -0.664 20.836 1.00 97.00 92 ARG A CA 1
ATOM 736 C C . ARG A 1 92 ? -20.452 -1.731 21.589 1.00 97.00 92 ARG A C 1
ATOM 738 O O . ARG A 1 92 ? -21.186 -1.379 22.505 1.00 97.00 92 ARG A O 1
ATOM 745 N N . GLU A 1 93 ? -20.281 -3.006 21.255 1.00 96.19 93 GLU A N 1
ATOM 746 C CA . GLU A 1 93 ? -20.973 -4.113 21.929 1.00 96.19 93 GLU A CA 1
ATOM 747 C C . GLU A 1 93 ? -20.636 -4.161 23.428 1.00 96.19 93 GLU A C 1
ATOM 749 O O . GLU A 1 93 ? -21.533 -4.281 24.264 1.00 96.19 93 GLU A O 1
ATOM 754 N N . LEU A 1 94 ? -19.363 -3.973 23.799 1.00 95.06 94 LEU A N 1
ATOM 755 C CA . LEU A 1 94 ? -18.951 -3.882 25.205 1.00 95.06 94 LEU A CA 1
ATOM 756 C C . LEU A 1 94 ? -19.567 -2.666 25.916 1.00 95.06 94 LEU A C 1
ATOM 758 O O . LEU A 1 94 ? -19.995 -2.766 27.067 1.00 95.06 94 LEU A O 1
ATOM 762 N N . GLN A 1 95 ? -19.65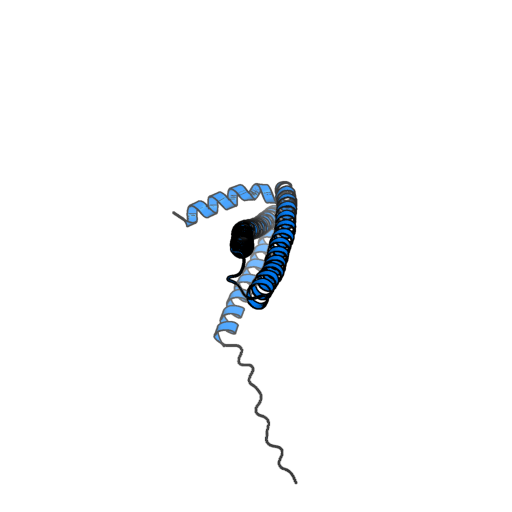3 -1.516 25.243 1.00 93.38 95 GLN A N 1
ATOM 763 C CA . GLN A 1 95 ? -20.307 -0.321 25.788 1.00 93.38 95 GLN A CA 1
ATOM 764 C C . GLN A 1 95 ? -21.815 -0.523 25.983 1.00 93.38 95 GLN A C 1
ATOM 766 O O . GLN A 1 95 ? -22.369 -0.092 26.997 1.00 93.38 95 GLN A O 1
ATOM 771 N N . GLU A 1 96 ? -22.482 -1.197 25.048 1.00 93.81 96 GLU A N 1
ATOM 772 C CA . GLU A 1 96 ? -23.898 -1.552 25.150 1.00 93.81 96 GLU A CA 1
ATOM 773 C C . GLU A 1 96 ? -24.145 -2.517 26.317 1.00 93.81 96 GLU A C 1
ATOM 775 O O . GLU A 1 96 ? -25.031 -2.264 27.138 1.00 93.81 96 GLU A O 1
ATOM 780 N N . GLN A 1 97 ? -23.305 -3.547 26.475 1.00 90.06 97 GLN A N 1
ATOM 781 C CA . GLN A 1 97 ? -23.340 -4.452 27.630 1.00 90.06 97 GLN A CA 1
ATOM 782 C C . GLN A 1 97 ? -23.163 -3.687 28.946 1.00 90.06 97 GLN A C 1
ATOM 784 O O . GLN A 1 97 ? -23.964 -3.833 29.871 1.00 90.06 97 GLN A O 1
ATOM 789 N N . ARG A 1 98 ? -22.164 -2.801 29.019 1.00 89.75 98 ARG A N 1
ATOM 790 C CA . ARG A 1 98 ? -21.915 -1.945 30.187 1.00 89.75 98 ARG A CA 1
ATOM 791 C C . ARG A 1 98 ? -23.126 -1.080 30.535 1.00 89.75 98 ARG A C 1
ATOM 793 O O . ARG A 1 98 ? -23.451 -0.905 31.711 1.00 89.75 98 ARG A O 1
ATOM 800 N N . ASN A 1 99 ? -23.803 -0.530 29.530 1.00 88.62 99 ASN A N 1
ATOM 801 C CA . ASN A 1 99 ? -24.997 0.290 29.726 1.00 88.62 99 ASN A CA 1
ATOM 802 C C . ASN A 1 99 ? -26.192 -0.547 30.203 1.00 88.62 99 ASN A C 1
ATOM 804 O O . ASN A 1 99 ? -26.873 -0.135 31.145 1.00 88.62 99 ASN A O 1
ATOM 808 N N . ALA A 1 100 ? -26.395 -1.742 29.642 1.00 87.00 100 ALA A N 1
ATOM 809 C CA . ALA A 1 100 ? -27.421 -2.680 30.097 1.00 87.00 100 ALA A CA 1
ATOM 810 C C . ALA A 1 100 ? -27.225 -3.066 31.575 1.00 87.00 100 ALA A C 1
ATOM 812 O O . ALA A 1 100 ? -28.172 -3.021 32.361 1.00 87.00 100 ALA A O 1
ATOM 813 N N . LEU A 1 101 ? -25.982 -3.331 31.996 1.00 82.12 101 LEU A N 1
ATOM 814 C CA . LEU A 1 101 ? -25.649 -3.623 33.397 1.00 82.12 101 LEU A CA 1
ATOM 815 C C . LEU A 1 101 ? -25.912 -2.460 34.359 1.00 82.12 101 LEU A C 1
ATOM 817 O O . LEU A 1 101 ? -26.150 -2.674 35.549 1.00 82.12 101 LEU A O 1
ATOM 821 N N . ASN A 1 102 ? -25.855 -1.219 33.879 1.00 79.44 102 ASN A N 1
ATOM 822 C CA . ASN A 1 102 ? -26.204 -0.059 34.695 1.00 79.44 102 ASN A CA 1
ATOM 823 C C . ASN A 1 102 ? -27.719 0.153 34.807 1.00 79.44 102 ASN A C 1
ATOM 825 O O . ASN A 1 102 ? -28.165 0.680 35.824 1.00 79.44 102 ASN A O 1
ATOM 829 N N . GLY A 1 103 ? -28.500 -0.296 33.819 1.00 77.25 103 GLY A N 1
ATOM 830 C CA . GLY A 1 103 ? -29.965 -0.261 33.854 1.00 77.25 103 GLY A CA 1
ATOM 831 C C . GLY A 1 103 ? -30.590 -1.284 34.810 1.00 77.25 103 GLY A C 1
ATOM 832 O O . GLY A 1 103 ? -31.685 -1.057 35.323 1.00 77.25 103 GLY A O 1
ATOM 833 N N . ILE A 1 104 ? -29.892 -2.384 35.107 1.00 75.62 104 ILE A N 1
ATOM 834 C CA . ILE A 1 104 ? -30.388 -3.443 35.995 1.00 75.62 104 ILE A CA 1
ATOM 835 C C . ILE A 1 104 ? -29.907 -3.177 37.433 1.00 75.62 104 ILE A C 1
ATOM 837 O O . ILE A 1 104 ? -28.815 -3.571 37.852 1.00 75.62 104 ILE A O 1
ATOM 841 N N . ARG A 1 105 ? -30.736 -2.475 38.214 1.00 62.59 105 ARG A N 1
ATOM 842 C CA . ARG A 1 105 ? -30.436 -2.095 39.604 1.00 62.59 105 ARG A CA 1
ATOM 843 C C . ARG A 1 105 ? -30.448 -3.333 40.520 1.00 62.59 105 ARG A C 1
ATOM 845 O O . ARG A 1 105 ? -31.483 -3.961 40.691 1.00 62.59 105 ARG A O 1
ATOM 852 N N . GLY A 1 106 ? -29.305 -3.656 41.134 1.00 64.69 106 GLY A N 1
ATOM 853 C CA . GLY A 1 106 ? -29.207 -4.616 42.248 1.00 64.69 106 GLY A CA 1
ATOM 854 C C . GLY A 1 106 ? -28.903 -6.084 41.909 1.00 64.69 106 GLY A C 1
ATOM 855 O O . GLY A 1 106 ? -28.731 -6.863 42.839 1.00 64.69 106 GLY A O 1
ATOM 856 N N . LEU A 1 107 ? -28.794 -6.471 40.630 1.00 62.94 107 LEU A N 1
ATOM 857 C CA . LEU A 1 107 ? -28.560 -7.876 40.231 1.00 62.94 107 LEU A CA 1
ATOM 858 C C . LEU A 1 107 ? -27.090 -8.244 39.956 1.00 62.94 107 LEU A C 1
ATOM 860 O O . LEU A 1 107 ? -26.741 -9.415 40.064 1.00 62.94 107 LEU A O 1
ATOM 864 N N . PHE A 1 108 ? -26.221 -7.278 39.640 1.00 63.22 108 PHE A N 1
ATOM 865 C CA . PHE A 1 108 ? -24.821 -7.542 39.270 1.00 63.22 108 PHE A CA 1
ATOM 866 C C . PHE A 1 108 ? -23.832 -7.116 40.354 1.00 63.22 108 PHE A C 1
ATOM 868 O O . PHE A 1 108 ? -23.997 -6.068 40.990 1.00 63.22 108 PHE A O 1
ATOM 875 N N . ARG A 1 109 ? -22.778 -7.918 40.557 1.00 68.62 109 ARG A N 1
ATOM 876 C CA . ARG A 1 109 ? -21.739 -7.639 41.557 1.00 68.62 109 ARG A CA 1
ATOM 877 C C . ARG A 1 109 ? -20.814 -6.537 41.038 1.00 68.62 109 ARG A C 1
ATOM 879 O O . ARG A 1 109 ? -20.588 -6.392 39.841 1.00 68.62 109 ARG A O 1
ATOM 886 N N . GLY A 1 110 ? -20.200 -5.773 41.945 1.00 73.19 110 GLY A N 1
ATOM 887 C CA . GLY A 1 110 ? -19.201 -4.760 41.572 1.00 73.19 110 GLY A CA 1
ATOM 888 C C . GLY A 1 110 ? -17.961 -5.327 40.855 1.00 73.19 110 GLY A C 1
ATOM 889 O O . GLY A 1 110 ? -17.183 -4.565 40.291 1.00 73.19 110 GLY A O 1
ATOM 890 N N . ALA A 1 111 ? -17.751 -6.647 40.878 1.00 78.06 111 ALA A N 1
ATOM 891 C CA . ALA A 1 111 ? -16.720 -7.327 40.092 1.00 78.06 111 ALA A CA 1
ATOM 892 C C . ALA A 1 111 ? -17.055 -7.331 38.588 1.00 78.06 111 ALA A C 1
ATOM 894 O O . ALA A 1 111 ? -16.234 -6.872 37.803 1.00 78.06 111 ALA A O 1
ATOM 895 N N . ASP A 1 112 ? -18.282 -7.708 38.216 1.00 79.31 112 ASP A N 1
ATOM 896 C CA . ASP A 1 112 ? -18.733 -7.831 36.818 1.00 79.31 112 ASP A CA 1
ATOM 897 C C . ASP A 1 112 ? -18.647 -6.493 36.062 1.00 79.31 112 ASP A C 1
ATOM 899 O O . ASP A 1 112 ? -18.258 -6.425 34.898 1.00 79.31 112 ASP A O 1
ATOM 903 N N . LYS A 1 113 ? -18.951 -5.385 36.755 1.00 81.44 113 LYS A N 1
ATOM 904 C CA . LYS A 1 113 ? -18.819 -4.032 36.191 1.00 81.44 113 LYS A CA 1
ATOM 905 C C . LYS A 1 113 ? -17.364 -3.654 35.921 1.00 81.44 113 LYS A C 1
ATOM 907 O O . LYS A 1 113 ? -17.063 -3.113 34.863 1.00 81.44 113 LYS A O 1
ATOM 912 N N . ARG A 1 114 ? -16.465 -3.969 36.860 1.00 87.50 114 ARG A N 1
ATOM 913 C CA . ARG A 1 114 ? -15.026 -3.694 36.721 1.00 87.50 114 ARG A CA 1
ATOM 914 C C . ARG A 1 114 ? -14.394 -4.528 35.613 1.00 87.50 114 ARG A C 1
ATOM 916 O O . ARG A 1 114 ? -13.517 -4.027 34.921 1.00 87.50 114 ARG A O 1
ATOM 923 N N . GLU A 1 115 ? -14.852 -5.762 35.429 1.00 90.88 115 GLU A N 1
ATOM 924 C CA . GLU A 1 115 ? -14.394 -6.627 34.343 1.00 90.88 115 GLU A CA 1
ATOM 925 C C . GLU A 1 115 ? -14.767 -6.057 32.968 1.00 90.88 115 GLU A C 1
ATOM 927 O O . GLU A 1 115 ? -13.909 -5.941 32.096 1.00 90.88 115 GLU A O 1
ATOM 932 N N . ILE A 1 116 ? -16.017 -5.622 32.777 1.00 90.81 116 ILE A N 1
ATOM 933 C CA . ILE A 1 116 ? -16.433 -4.994 31.515 1.00 90.81 116 ILE A CA 1
ATOM 934 C C . ILE A 1 116 ? -15.735 -3.652 31.283 1.00 90.81 116 ILE A C 1
ATOM 936 O O . ILE A 1 116 ? -15.311 -3.386 30.160 1.00 90.81 116 ILE A O 1
ATOM 940 N N . ASP A 1 117 ? -15.551 -2.831 32.318 1.00 91.75 117 ASP A N 1
ATOM 941 C CA . ASP A 1 117 ? -14.789 -1.585 32.189 1.00 91.75 117 ASP A CA 1
ATOM 942 C C . ASP A 1 117 ? -13.321 -1.861 31.790 1.00 91.75 117 ASP A C 1
ATOM 944 O O . ASP A 1 117 ? -12.775 -1.156 30.938 1.00 91.75 117 ASP A O 1
ATOM 948 N N . ALA A 1 118 ? -12.696 -2.918 32.329 1.00 95.12 118 ALA A N 1
ATOM 949 C CA . ALA A 1 118 ? -11.350 -3.343 31.938 1.00 95.12 118 ALA A CA 1
ATOM 950 C C . ALA A 1 118 ? -11.292 -3.810 30.474 1.00 95.12 118 ALA A C 1
ATOM 952 O O . ALA A 1 118 ? -10.419 -3.369 29.728 1.00 95.12 118 ALA A O 1
ATOM 953 N N . ARG A 1 119 ? -12.264 -4.617 30.028 1.00 95.69 119 ARG A N 1
ATOM 954 C CA . ARG A 1 119 ? -12.369 -5.051 28.624 1.00 95.69 119 ARG A CA 1
ATOM 955 C C . ARG A 1 119 ? -12.603 -3.882 27.666 1.00 95.69 119 ARG A C 1
ATOM 957 O O . ARG A 1 119 ? -12.051 -3.871 26.574 1.00 95.69 119 ARG A O 1
ATOM 964 N N . ILE A 1 120 ? -13.381 -2.871 28.063 1.00 96.56 120 ILE A N 1
ATOM 965 C CA . ILE A 1 120 ? -13.563 -1.641 27.274 1.00 96.56 120 ILE A CA 1
ATOM 966 C C . ILE A 1 120 ? -12.236 -0.891 27.120 1.00 96.56 120 ILE A C 1
ATOM 968 O O . ILE A 1 120 ? -11.954 -0.373 26.040 1.00 96.56 120 ILE A O 1
ATOM 972 N N . LEU A 1 121 ? -11.435 -0.795 28.185 1.00 97.31 121 LEU A N 1
ATOM 973 C CA . LEU A 1 121 ? -10.121 -0.147 28.132 1.00 97.31 121 LEU A CA 1
ATOM 974 C C . LEU A 1 121 ? -9.154 -0.906 27.218 1.00 97.31 121 LEU A C 1
ATOM 976 O O . LEU A 1 121 ? -8.504 -0.286 26.379 1.00 97.31 121 LEU A O 1
ATOM 980 N N . GLU A 1 122 ? -9.109 -2.231 27.336 1.00 96.69 122 GLU A N 1
ATOM 981 C CA . GLU A 1 122 ? -8.318 -3.092 26.454 1.00 96.69 122 GLU A CA 1
ATOM 982 C C . GLU A 1 122 ? -8.744 -2.922 24.989 1.00 96.69 122 GLU A C 1
ATOM 984 O O . GLU A 1 122 ? -7.915 -2.627 24.128 1.00 96.69 122 GLU A O 1
ATOM 989 N N . GLN A 1 123 ? -10.049 -2.978 24.710 1.00 97.38 123 GLN A N 1
ATOM 990 C CA . GLN A 1 123 ? -10.570 -2.839 23.353 1.00 97.38 123 GLN A CA 1
ATOM 991 C C . GLN A 1 123 ? -10.308 -1.450 22.751 1.00 97.38 123 GLN A C 1
ATOM 993 O O . GLN A 1 123 ? -10.079 -1.330 21.547 1.00 97.38 123 GLN A O 1
ATOM 998 N N . LYS A 1 124 ? -10.301 -0.387 23.567 1.00 97.69 124 LYS A N 1
ATOM 999 C CA . LYS A 1 124 ? -9.877 0.950 23.115 1.00 97.69 124 LYS A CA 1
ATOM 1000 C C . LYS A 1 124 ? -8.417 0.961 22.672 1.00 97.69 124 LYS A C 1
ATOM 1002 O O . LYS A 1 124 ? -8.120 1.552 21.641 1.00 97.69 124 LYS A O 1
ATOM 1007 N N . SER A 1 125 ? -7.533 0.294 23.414 1.00 97.06 125 SER A N 1
ATOM 1008 C CA . SER A 1 125 ? -6.116 0.184 23.050 1.00 97.06 125 SER A CA 1
ATOM 1009 C C . SER A 1 125 ? -5.914 -0.622 21.759 1.00 97.06 125 SER A C 1
ATOM 1011 O O . SER A 1 125 ? -5.125 -0.223 20.898 1.00 97.06 125 SER A O 1
ATOM 1013 N N . VAL A 1 126 ? -6.676 -1.706 21.571 1.00 96.81 126 VAL A N 1
ATOM 1014 C CA . VAL A 1 126 ? -6.695 -2.472 20.312 1.00 96.81 126 VAL A CA 1
ATOM 1015 C C . VAL A 1 126 ? -7.141 -1.594 19.141 1.00 96.81 126 VAL A C 1
ATOM 1017 O O . VAL A 1 126 ? -6.495 -1.594 18.092 1.00 96.81 126 VAL A O 1
ATOM 1020 N N . LEU A 1 127 ? -8.214 -0.815 19.318 1.00 97.44 127 LEU A N 1
ATOM 1021 C CA . LEU A 1 127 ? -8.709 0.097 18.289 1.00 97.44 127 LEU A CA 1
ATOM 1022 C C . LEU A 1 127 ? -7.670 1.167 17.926 1.00 97.44 127 LEU A C 1
ATOM 1024 O O . LEU A 1 127 ? -7.410 1.377 16.744 1.00 97.44 127 LEU A O 1
ATOM 1028 N N . GLU A 1 128 ? -7.054 1.801 18.923 1.00 97.81 128 GLU A N 1
ATOM 1029 C CA . GLU A 1 128 ? -6.017 2.815 18.712 1.00 97.81 128 GLU A CA 1
ATOM 1030 C C . GLU A 1 128 ? -4.827 2.244 17.928 1.00 97.81 128 GLU A C 1
ATOM 1032 O O . GLU A 1 128 ? -4.355 2.861 16.972 1.00 97.81 128 GLU A O 1
ATOM 1037 N N . THR A 1 129 ? -4.403 1.023 18.265 1.00 97.12 129 THR A N 1
ATOM 1038 C CA . THR A 1 129 ? -3.325 0.322 17.553 1.00 97.12 129 THR A CA 1
ATOM 1039 C C . THR A 1 129 ? -3.713 0.046 16.099 1.00 97.12 129 THR A C 1
ATOM 1041 O O . THR A 1 129 ? -2.954 0.366 15.185 1.00 97.12 129 THR A O 1
ATOM 1044 N N . ALA A 1 130 ? -4.921 -0.470 15.854 1.00 96.25 130 ALA A N 1
ATOM 1045 C CA . ALA A 1 130 ? -5.403 -0.751 14.502 1.00 96.25 130 ALA A CA 1
ATOM 1046 C C . ALA A 1 130 ? -5.552 0.525 13.649 1.00 96.25 130 ALA A C 1
ATOM 1048 O O . ALA A 1 130 ? -5.218 0.529 12.461 1.00 96.25 130 ALA A O 1
ATOM 1049 N N . GLU A 1 131 ? -6.039 1.621 14.238 1.00 97.75 131 GLU A N 1
ATOM 1050 C CA . GLU A 1 131 ? -6.148 2.920 13.566 1.00 97.75 131 GLU A CA 1
ATOM 1051 C C . GLU A 1 131 ? -4.769 3.498 13.243 1.00 97.75 131 GLU A C 1
ATOM 1053 O O . GLU A 1 131 ? -4.558 3.992 12.130 1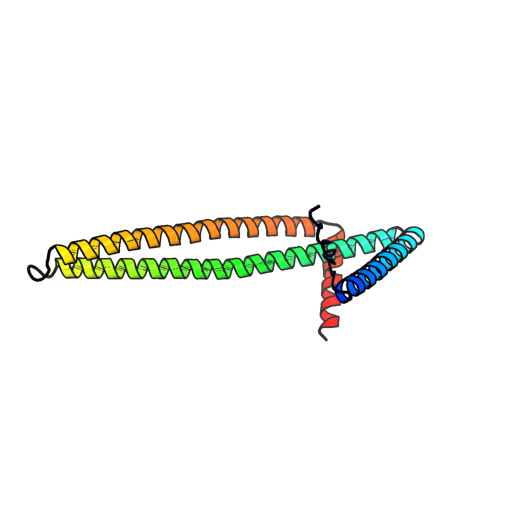.00 97.75 131 GLU A O 1
ATOM 1058 N N . HIS A 1 132 ? -3.823 3.395 14.177 1.00 97.88 132 HIS A N 1
ATOM 1059 C CA . HIS A 1 132 ? -2.447 3.826 13.977 1.00 97.88 132 HIS A CA 1
ATOM 1060 C C . HIS A 1 132 ? -1.776 3.049 12.836 1.00 97.88 132 HIS A C 1
ATOM 1062 O O . HIS A 1 132 ? -1.316 3.666 11.874 1.00 97.88 132 HIS A O 1
ATOM 1068 N N . GLU A 1 133 ? -1.813 1.714 12.868 1.00 96.75 133 GLU A N 1
ATOM 1069 C CA . GLU A 1 133 ? -1.252 0.855 11.816 1.00 96.75 133 GLU A CA 1
ATOM 1070 C C . GLU A 1 133 ? -1.842 1.168 10.436 1.00 96.75 133 GLU A C 1
ATOM 1072 O O . GLU A 1 133 ? -1.116 1.313 9.445 1.00 96.75 133 GLU A O 1
ATOM 1077 N N . ARG A 1 134 ? -3.170 1.317 10.361 1.00 97.75 134 ARG A N 1
ATOM 1078 C CA . ARG A 1 134 ? -3.866 1.675 9.121 1.00 97.75 134 ARG A CA 1
ATOM 1079 C C . ARG A 1 134 ? -3.407 3.036 8.599 1.00 97.75 134 ARG A C 1
ATOM 1081 O O . ARG A 1 134 ? -3.173 3.176 7.397 1.00 97.75 134 ARG A O 1
ATOM 1088 N N . ASN A 1 135 ? -3.295 4.035 9.469 1.00 97.88 135 ASN A N 1
ATOM 1089 C CA . ASN A 1 135 ? -2.908 5.388 9.077 1.00 97.88 135 ASN A CA 1
ATOM 1090 C C . ASN A 1 135 ? -1.441 5.460 8.644 1.00 97.88 135 ASN A C 1
ATOM 1092 O O . ASN A 1 135 ? -1.146 6.055 7.607 1.00 97.88 135 ASN A O 1
ATOM 1096 N N . GLU A 1 136 ? -0.531 4.808 9.368 1.00 97.88 136 GLU A N 1
ATOM 1097 C CA . GLU A 1 136 ? 0.868 4.710 8.954 1.00 97.88 136 GLU A CA 1
ATOM 1098 C C . GLU A 1 136 ? 1.006 4.047 7.583 1.00 97.88 136 GLU A C 1
ATOM 1100 O O . GLU A 1 136 ? 1.722 4.547 6.711 1.00 97.88 136 GLU A O 1
ATOM 1105 N N . PHE A 1 137 ? 0.312 2.924 7.378 1.00 98.06 137 PHE A N 1
ATOM 1106 C CA . PHE A 1 137 ? 0.367 2.208 6.112 1.00 98.06 137 PHE A CA 1
ATOM 1107 C C . PHE A 1 137 ? -0.221 3.042 4.971 1.00 98.06 137 PHE A C 1
ATOM 1109 O O . PHE A 1 137 ? 0.368 3.109 3.893 1.00 98.06 137 PHE A O 1
ATOM 1116 N N . ARG A 1 138 ? -1.341 3.737 5.211 1.00 98.12 138 ARG A N 1
ATOM 1117 C CA . ARG A 1 138 ? -1.940 4.663 4.242 1.00 98.12 138 ARG A CA 1
ATOM 1118 C C . ARG A 1 138 ? -0.953 5.747 3.815 1.00 98.12 138 ARG A C 1
ATOM 1120 O O . ARG A 1 138 ? -0.822 5.988 2.620 1.00 98.12 138 ARG A O 1
ATOM 1127 N N . ASN A 1 139 ? -0.255 6.369 4.764 1.00 97.88 139 ASN A N 1
ATOM 1128 C CA . ASN A 1 139 ? 0.715 7.423 4.468 1.00 97.88 139 ASN A CA 1
ATOM 1129 C C . ASN A 1 139 ? 1.878 6.887 3.618 1.00 97.88 139 ASN A C 1
ATOM 1131 O O . ASN A 1 139 ? 2.245 7.500 2.617 1.00 97.88 139 ASN A O 1
ATOM 1135 N N . LYS A 1 140 ? 2.411 5.708 3.969 1.00 97.38 140 LYS A N 1
ATOM 1136 C CA . LYS A 1 140 ? 3.470 5.033 3.197 1.00 97.38 140 LYS A CA 1
ATOM 1137 C C . LYS A 1 140 ? 3.003 4.682 1.779 1.00 97.38 140 LYS A C 1
ATOM 1139 O O . LYS A 1 140 ? 3.751 4.877 0.826 1.00 97.38 140 LYS A O 1
ATOM 1144 N N . LEU A 1 141 ? 1.767 4.201 1.629 1.00 97.62 141 LEU A N 1
ATOM 1145 C CA . LEU A 1 141 ? 1.192 3.868 0.324 1.00 97.62 141 LEU A CA 1
ATOM 1146 C C . LEU A 1 141 ? 1.008 5.117 -0.548 1.00 97.62 141 LEU A C 1
ATOM 1148 O O . LEU A 1 141 ? 1.420 5.109 -1.703 1.00 97.62 141 LEU A O 1
ATOM 1152 N N . GLN A 1 142 ? 0.476 6.204 0.017 1.00 97.56 142 GLN A N 1
ATOM 1153 C CA . GLN A 1 142 ? 0.330 7.482 -0.690 1.00 97.56 142 GLN A CA 1
ATOM 1154 C C . GLN A 1 142 ? 1.680 8.064 -1.121 1.00 97.56 142 GLN A C 1
ATOM 1156 O O . GLN A 1 142 ? 1.803 8.619 -2.214 1.00 97.56 142 GLN A O 1
ATOM 1161 N N . GLN A 1 143 ? 2.712 7.925 -0.286 1.00 97.62 143 GLN A N 1
ATOM 1162 C CA . GLN A 1 143 ? 4.065 8.315 -0.663 1.00 97.62 143 GLN A CA 1
ATOM 1163 C C . GLN A 1 143 ? 4.571 7.477 -1.845 1.00 97.62 143 GLN A C 1
ATOM 1165 O O . GLN A 1 143 ? 5.064 8.047 -2.818 1.00 97.62 143 GLN A O 1
ATOM 1170 N N . ALA A 1 144 ? 4.399 6.153 -1.798 1.00 96.50 144 ALA A N 1
ATOM 1171 C CA . ALA A 1 144 ? 4.803 5.261 -2.882 1.00 96.50 144 ALA A CA 1
ATOM 1172 C C . ALA A 1 144 ? 4.064 5.563 -4.200 1.00 96.50 144 ALA A C 1
ATOM 1174 O O . ALA A 1 144 ? 4.687 5.547 -5.258 1.00 96.50 144 ALA A O 1
ATOM 1175 N N . GLU A 1 145 ? 2.767 5.879 -4.141 1.00 97.56 145 GLU A N 1
ATOM 1176 C CA . GLU A 1 145 ? 1.973 6.342 -5.289 1.00 97.56 145 GLU A CA 1
ATOM 1177 C C . GLU A 1 145 ? 2.536 7.640 -5.877 1.00 97.56 145 GLU A C 1
ATOM 1179 O O . GLU A 1 145 ? 2.793 7.719 -7.077 1.00 97.56 145 GLU A O 1
ATOM 1184 N N . SER A 1 146 ? 2.818 8.634 -5.028 1.00 97.88 146 SER A N 1
ATOM 1185 C CA . SER A 1 146 ? 3.383 9.912 -5.475 1.00 97.88 146 SER A CA 1
ATOM 1186 C C . SER A 1 146 ? 4.771 9.757 -6.105 1.00 97.88 146 SER A C 1
ATOM 1188 O O . SER A 1 146 ? 5.091 10.418 -7.096 1.00 97.88 146 SER A O 1
ATOM 1190 N N . GLU A 1 147 ? 5.618 8.904 -5.532 1.00 97.75 147 GLU A N 1
ATOM 1191 C CA . GLU A 1 147 ? 6.946 8.606 -6.070 1.00 97.75 147 GLU A CA 1
ATOM 1192 C C . GLU A 1 147 ? 6.856 7.866 -7.407 1.00 97.75 147 GLU A C 1
ATOM 1194 O O . GLU A 1 147 ? 7.561 8.228 -8.353 1.00 97.75 147 GLU A O 1
ATOM 1199 N N . TRP A 1 148 ? 5.941 6.900 -7.520 1.00 97.50 148 TRP A N 1
ATOM 1200 C CA . TRP A 1 148 ? 5.677 6.203 -8.773 1.00 97.50 148 TRP A CA 1
ATOM 1201 C C . TRP A 1 148 ? 5.198 7.164 -9.866 1.00 97.50 148 TRP A C 1
ATOM 1203 O O . TRP A 1 148 ? 5.717 7.122 -10.982 1.00 97.50 148 TRP A O 1
ATOM 1213 N N . ASP A 1 149 ? 4.273 8.076 -9.552 1.00 96.81 149 ASP A N 1
ATOM 1214 C CA . ASP A 1 149 ? 3.779 9.081 -10.499 1.00 96.81 149 ASP A CA 1
ATOM 1215 C C . ASP A 1 149 ? 4.905 9.991 -11.003 1.00 96.81 149 ASP A C 1
ATOM 1217 O O . ASP A 1 149 ? 5.006 10.265 -12.206 1.00 96.81 149 ASP A O 1
ATOM 1221 N N . LYS A 1 150 ? 5.792 10.431 -10.100 1.00 97.38 150 LYS A N 1
ATOM 1222 C CA . LYS A 1 150 ? 6.965 11.246 -10.448 1.00 97.38 150 LYS A CA 1
ATOM 1223 C C . LYS A 1 150 ? 7.925 10.488 -11.360 1.00 97.38 150 LYS A C 1
ATOM 1225 O O . LYS A 1 150 ? 8.313 11.030 -12.397 1.00 97.38 150 LYS A O 1
ATOM 1230 N N . GLU A 1 151 ? 8.285 9.254 -11.009 1.00 95.62 151 GLU A N 1
ATOM 1231 C CA . GLU A 1 151 ? 9.221 8.438 -11.794 1.00 95.62 151 GLU A CA 1
ATOM 1232 C C . GLU A 1 151 ? 8.623 8.068 -13.159 1.00 95.62 151 GLU A C 1
ATOM 1234 O O . GLU A 1 151 ? 9.301 8.153 -14.182 1.00 95.62 151 GLU A O 1
ATOM 1239 N N . ASN A 1 152 ? 7.329 7.746 -13.218 1.00 94.31 152 ASN A N 1
ATOM 1240 C CA . ASN A 1 152 ? 6.627 7.470 -14.470 1.00 94.31 152 ASN A CA 1
ATOM 1241 C C . ASN A 1 152 ? 6.565 8.719 -15.368 1.00 94.31 152 ASN A C 1
ATOM 1243 O O . ASN A 1 152 ? 6.828 8.646 -16.570 1.00 94.31 152 ASN A O 1
ATOM 1247 N N . ALA A 1 153 ? 6.275 9.892 -14.798 1.00 95.75 153 ALA A N 1
ATOM 1248 C CA . ALA A 1 153 ? 6.303 11.153 -15.535 1.00 95.75 153 ALA A CA 1
ATOM 1249 C C . ALA A 1 153 ? 7.718 11.516 -16.016 1.00 95.75 153 ALA A C 1
ATOM 1251 O O . ALA A 1 153 ? 7.874 12.044 -17.118 1.00 95.75 153 ALA A O 1
ATOM 1252 N N . ALA A 1 154 ? 8.755 11.243 -15.220 1.00 94.94 154 ALA A N 1
ATOM 1253 C CA . ALA A 1 154 ? 10.145 11.413 -15.631 1.00 94.94 154 ALA A CA 1
ATOM 1254 C C . ALA A 1 154 ? 10.497 10.464 -16.784 1.00 94.94 154 ALA A C 1
ATOM 1256 O O . ALA A 1 154 ? 11.029 10.909 -17.801 1.00 94.94 154 ALA A O 1
ATOM 1257 N N . PHE A 1 155 ? 10.113 9.188 -16.682 1.00 94.25 155 PHE A N 1
ATOM 1258 C CA . PHE A 1 155 ? 10.342 8.191 -17.723 1.00 94.25 155 PHE A CA 1
ATOM 1259 C C . PHE A 1 155 ? 9.695 8.587 -19.055 1.00 94.25 155 PHE A C 1
ATOM 1261 O O . PHE A 1 155 ? 10.365 8.531 -20.087 1.00 94.25 155 PHE A O 1
ATOM 1268 N N . LYS A 1 156 ? 8.453 9.092 -19.035 1.00 92.00 156 LYS A N 1
ATOM 1269 C CA . LYS A 1 156 ? 7.734 9.596 -20.222 1.00 92.00 156 LYS A CA 1
ATOM 1270 C C . LYS A 1 156 ? 8.467 10.701 -20.988 1.00 92.00 156 LYS A C 1
ATOM 1272 O O . LYS A 1 156 ? 8.216 10.882 -22.175 1.00 92.00 156 LYS A O 1
ATOM 1277 N N . ARG A 1 157 ? 9.367 11.437 -20.328 1.00 93.06 157 ARG A N 1
ATOM 1278 C CA . ARG A 1 157 ? 10.173 12.508 -20.940 1.00 93.06 157 ARG A CA 1
ATOM 1279 C C . ARG A 1 157 ? 11.514 12.019 -21.498 1.00 93.06 157 ARG A C 1
ATOM 1281 O O . ARG A 1 157 ? 12.233 12.804 -22.108 1.00 93.06 157 ARG A O 1
ATOM 1288 N N . THR A 1 158 ? 11.880 10.755 -21.285 1.00 91.94 158 THR A N 1
ATOM 1289 C CA . THR A 1 158 ? 13.156 10.205 -21.768 1.00 91.94 158 THR A CA 1
ATOM 1290 C C . THR A 1 158 ? 13.101 9.851 -23.255 1.00 91.94 158 THR A C 1
ATOM 1292 O O . THR A 1 158 ? 12.068 9.418 -23.762 1.00 91.94 158 THR A O 1
ATOM 1295 N N . GLU A 1 159 ? 14.243 9.939 -23.951 1.00 87.75 159 GLU A N 1
ATOM 1296 C CA . GLU A 1 159 ? 14.377 9.519 -25.362 1.00 87.75 159 GLU A CA 1
ATOM 1297 C C . GLU A 1 159 ? 13.984 8.042 -25.566 1.00 87.75 159 GLU A C 1
ATOM 1299 O O . GLU A 1 159 ? 13.530 7.656 -26.641 1.00 87.75 159 GLU A O 1
ATOM 1304 N N . GLY A 1 160 ? 14.123 7.214 -24.525 1.00 86.00 160 GLY A N 1
ATOM 1305 C CA . GLY A 1 160 ? 13.751 5.801 -24.545 1.00 86.00 160 GLY A CA 1
ATOM 1306 C C . GLY A 1 160 ? 12.239 5.545 -24.544 1.00 86.00 160 GLY A C 1
ATOM 1307 O O . GLY A 1 160 ? 11.810 4.483 -24.988 1.00 86.00 160 GLY A O 1
ATOM 1308 N N . TYR A 1 161 ? 11.411 6.499 -24.099 1.00 88.50 161 TYR A N 1
ATOM 1309 C CA . TYR A 1 161 ? 9.964 6.287 -23.984 1.00 88.50 161 TYR A CA 1
ATOM 1310 C C . TYR A 1 161 ? 9.284 6.032 -25.335 1.00 88.50 161 TYR A C 1
ATOM 1312 O O . TYR A 1 161 ? 8.306 5.291 -25.403 1.00 88.50 161 TYR A O 1
ATOM 1320 N N . LYS A 1 162 ? 9.839 6.564 -26.433 1.00 88.50 162 LYS A N 1
ATOM 1321 C CA . LYS A 1 162 ? 9.323 6.333 -27.793 1.00 88.50 162 LYS A CA 1
ATOM 1322 C C . LYS A 1 162 ? 9.241 4.845 -28.163 1.00 88.50 162 LYS A C 1
ATOM 1324 O O . LYS A 1 162 ? 8.378 4.462 -28.942 1.00 88.50 162 LYS A O 1
ATOM 1329 N N . TYR A 1 163 ? 10.078 4.007 -27.547 1.00 84.81 163 TYR A N 1
ATOM 1330 C CA . TYR A 1 163 ? 10.104 2.563 -27.777 1.00 84.81 163 TYR A CA 1
ATOM 1331 C C . TYR A 1 163 ? 9.090 1.777 -26.930 1.00 84.81 163 TYR A C 1
ATOM 1333 O O . TYR A 1 163 ? 8.942 0.569 -27.106 1.00 84.81 163 TYR A O 1
ATOM 1341 N N . VAL A 1 164 ? 8.371 2.423 -26.005 1.00 81.31 164 VAL A N 1
ATOM 1342 C CA . VAL A 1 164 ? 7.379 1.748 -25.149 1.00 81.31 164 VAL A CA 1
ATOM 1343 C C . VAL A 1 164 ? 6.238 1.154 -25.976 1.00 81.31 164 VAL A C 1
ATOM 1345 O O . VAL A 1 164 ? 5.859 0.012 -25.722 1.00 81.31 164 VAL A O 1
ATOM 1348 N N . GLY A 1 165 ? 5.757 1.877 -26.994 1.00 75.62 165 GLY A N 1
ATOM 1349 C CA . GLY A 1 165 ? 4.711 1.389 -27.902 1.00 75.62 165 GLY A CA 1
ATOM 1350 C C . GLY A 1 165 ? 5.171 0.249 -28.818 1.00 75.62 165 GLY A C 1
ATOM 1351 O O . GLY A 1 165 ? 4.362 -0.575 -29.243 1.00 75.62 165 GLY A O 1
ATOM 1352 N N . ASP A 1 166 ? 6.473 0.149 -29.093 1.00 72.81 166 ASP A N 1
ATOM 1353 C CA . ASP A 1 166 ? 7.039 -1.000 -29.806 1.00 72.81 166 ASP A CA 1
ATOM 1354 C C . ASP A 1 166 ? 7.085 -2.227 -28.892 1.00 72.81 166 ASP A C 1
ATOM 1356 O O . ASP A 1 166 ? 6.721 -3.325 -29.308 1.00 72.81 166 ASP A O 1
ATOM 1360 N N . LEU A 1 167 ? 7.441 -2.038 -27.618 1.00 75.06 167 LEU A N 1
ATOM 1361 C CA . LEU A 1 167 ? 7.433 -3.101 -26.611 1.00 75.06 167 LEU A CA 1
ATOM 1362 C C . LEU A 1 167 ? 6.028 -3.667 -26.350 1.00 75.06 167 LEU A C 1
ATOM 1364 O O . LEU A 1 167 ? 5.909 -4.869 -26.122 1.00 75.06 167 LEU A O 1
ATOM 1368 N N . ASP A 1 168 ? 4.977 -2.840 -26.389 1.00 68.94 168 ASP A N 1
ATOM 1369 C CA . ASP A 1 168 ? 3.588 -3.314 -26.259 1.00 68.94 168 ASP A CA 1
ATOM 1370 C C . ASP A 1 168 ? 3.179 -4.220 -27.429 1.00 68.94 168 ASP A C 1
ATOM 1372 O O . ASP A 1 168 ? 2.675 -5.322 -27.212 1.00 68.94 168 ASP A O 1
ATOM 1376 N N . ARG A 1 169 ? 3.520 -3.825 -28.663 1.00 63.16 169 ARG A N 1
ATOM 1377 C CA . ARG A 1 169 ? 3.226 -4.603 -29.881 1.00 63.16 169 ARG A CA 1
ATOM 1378 C C . ARG A 1 169 ? 3.971 -5.937 -29.957 1.00 63.16 169 ARG A C 1
ATOM 1380 O O . ARG A 1 169 ? 3.453 -6.892 -30.531 1.00 63.16 169 ARG A O 1
ATOM 1387 N N . TYR A 1 170 ? 5.180 -6.026 -29.398 1.00 58.16 170 TYR A N 1
ATOM 1388 C CA . TYR A 1 170 ? 5.906 -7.300 -29.306 1.00 58.16 170 TYR A CA 1
ATOM 1389 C C . TYR A 1 170 ? 5.262 -8.267 -28.305 1.00 58.16 170 TYR A C 1
ATOM 1391 O O . TYR A 1 170 ? 5.246 -9.467 -28.557 1.00 58.16 170 TYR A O 1
ATOM 1399 N N . ARG A 1 171 ? 4.690 -7.757 -27.207 1.00 54.22 171 ARG A N 1
ATOM 1400 C CA . ARG A 1 171 ? 4.032 -8.580 -26.180 1.00 54.22 171 ARG A CA 1
ATOM 1401 C C . ARG A 1 171 ? 2.719 -9.195 -26.670 1.00 54.22 171 ARG A C 1
ATOM 1403 O O . ARG A 1 171 ? 2.434 -10.341 -26.349 1.00 54.22 171 ARG A O 1
ATOM 1410 N N . GLU A 1 172 ? 1.951 -8.468 -27.483 1.00 50.44 172 GLU A N 1
ATOM 1411 C CA . GLU A 1 172 ? 0.700 -8.966 -28.083 1.00 50.44 172 GLU A CA 1
ATOM 1412 C C . GLU A 1 172 ? 0.920 -10.134 -29.059 1.00 50.44 172 GLU A C 1
ATOM 1414 O O . GLU A 1 172 ? 0.041 -10.975 -29.215 1.00 50.44 172 GLU A O 1
ATOM 1419 N N . ARG A 1 173 ? 2.103 -10.230 -29.683 1.00 46.41 173 ARG A N 1
ATOM 1420 C CA . ARG A 1 173 ? 2.449 -11.317 -30.617 1.00 46.41 173 ARG A CA 1
ATOM 1421 C C . ARG A 1 173 ? 2.948 -12.598 -29.948 1.00 46.41 173 ARG A C 1
ATOM 1423 O O . ARG A 1 173 ? 3.003 -13.615 -30.621 1.00 46.41 173 ARG A O 1
ATOM 1430 N N . GLU A 1 174 ? 3.336 -12.560 -28.674 1.00 43.28 174 GLU A N 1
ATOM 1431 C CA . GLU A 1 174 ? 3.731 -13.763 -27.915 1.00 43.28 174 GLU A CA 1
ATOM 1432 C C . GLU A 1 174 ? 2.539 -14.445 -27.215 1.00 43.28 174 GLU A C 1
ATOM 1434 O O . GLU A 1 174 ? 2.684 -15.556 -26.713 1.00 43.28 174 GLU A O 1
ATOM 1439 N N . ILE A 1 175 ? 1.377 -13.782 -27.152 1.00 46.28 175 ILE A N 1
ATOM 1440 C CA . ILE A 1 175 ? 0.157 -14.282 -26.488 1.00 46.28 175 ILE A CA 1
ATOM 1441 C C . ILE A 1 175 ? -0.843 -14.889 -27.501 1.00 46.28 175 ILE A C 1
ATOM 1443 O O . ILE A 1 175 ? -1.795 -15.556 -27.093 1.00 46.28 175 ILE A O 1
ATOM 1447 N N . LEU A 1 176 ? -0.615 -14.696 -28.805 1.00 37.81 176 LEU A N 1
ATOM 1448 C CA . LEU A 1 176 ? -1.371 -15.297 -29.915 1.00 37.81 176 LEU A CA 1
ATOM 1449 C C . LEU A 1 176 ? -0.630 -16.508 -30.492 1.00 37.81 176 LEU A C 1
ATOM 1451 O O . LEU A 1 176 ? -1.326 -17.479 -30.861 1.00 37.81 176 LEU A O 1
#

Organism: Escherichia coli (NCBI:txid562)